Protein AF-A0A7W1YAM0-F1 (afdb_monomer_lite)

pLDDT: mean 95.73, std 2.18, range [86.38, 98.19]

Sequence (83 aa):
MVVAPDSVTFPDQNLNTPSDPIPVTITNKGTGALSIQKVTATEPFSETDTCSSPVAPGKTCTVNVDFTPGGEGPQSGALTIVD

Radius of gyration: 13.9 Å; chains: 1; bounding box: 34×16×36 Å

Foldseek 3Di:
DDKPPPDDDFDDDDAQDKGFWDKIKDFAQDQAFAQWPDKAKDPVKGKDWPRNDTAHHGGMIIITIMGHDNDDDDDDIDIDIDD

Structure (mmCIF, N/CA/C/O backbone):
data_AF-A0A7W1YAM0-F1
#
_entry.id   AF-A0A7W1YAM0-F1
#
loop_
_atom_site.group_PDB
_atom_site.id
_atom_site.type_symbol
_atom_site.label_atom_id
_atom_site.label_alt_id
_atom_site.label_comp_id
_atom_site.label_asym_id
_atom_site.label_entity_id
_atom_site.label_seq_id
_atom_site.pdbx_PDB_ins_code
_atom_site.Cartn_x
_atom_site.Cartn_y
_atom_site.Cartn_z
_atom_site.occupancy
_atom_site.B_iso_or_equiv
_atom_site.auth_seq_id
_atom_site.auth_comp_id
_atom_site.auth_asym_id
_atom_site.auth_atom_id
_atom_site.pdbx_PDB_model_num
ATOM 1 N N . MET A 1 1 ? -13.504 -2.884 6.708 1.00 89.44 1 MET A N 1
ATOM 2 C CA . MET A 1 1 ? -12.458 -2.020 6.119 1.00 89.44 1 MET A CA 1
ATOM 3 C C . MET A 1 1 ? -12.770 -1.809 4.644 1.00 89.44 1 MET A C 1
ATOM 5 O O . MET A 1 1 ? -13.367 -2.695 4.051 1.00 89.44 1 MET A O 1
ATOM 9 N N . VAL A 1 2 ? -12.418 -0.660 4.071 1.00 95.31 2 VAL A N 1
ATOM 10 C CA . VAL A 1 2 ? -12.446 -0.425 2.615 1.00 95.31 2 VAL A CA 1
ATOM 11 C C . VAL A 1 2 ? -11.053 0.019 2.190 1.00 95.31 2 VAL A C 1
ATOM 13 O O . VAL A 1 2 ? -10.451 0.824 2.895 1.00 95.31 2 VAL A O 1
ATOM 16 N N . VAL A 1 3 ? -10.559 -0.497 1.070 1.00 96.12 3 VAL A N 1
ATOM 17 C CA . VAL A 1 3 ? -9.266 -0.139 0.473 1.00 96.12 3 VAL A CA 1
ATOM 18 C C . VAL A 1 3 ? -9.559 0.487 -0.882 1.00 96.12 3 VAL A C 1
ATOM 20 O O . VAL A 1 3 ? -10.417 -0.025 -1.591 1.00 96.12 3 VAL A O 1
ATOM 23 N N . ALA A 1 4 ? -8.925 1.610 -1.209 1.00 96.31 4 ALA A N 1
ATOM 24 C CA . ALA A 1 4 ? -9.125 2.274 -2.491 1.00 96.31 4 ALA A CA 1
ATOM 25 C C . ALA A 1 4 ? -7.846 2.989 -2.965 1.00 96.31 4 ALA A C 1
ATOM 27 O O . ALA A 1 4 ? -7.221 3.684 -2.159 1.00 96.31 4 ALA A O 1
ATOM 28 N N . PRO A 1 5 ? -7.490 2.900 -4.258 1.00 96.62 5 PRO A N 1
ATOM 29 C CA . PRO A 1 5 ? -8.147 2.084 -5.286 1.00 96.62 5 PRO A CA 1
ATOM 30 C C . PRO A 1 5 ? -7.879 0.574 -5.110 1.00 96.62 5 PRO A C 1
ATOM 32 O O . PRO A 1 5 ? -6.914 0.185 -4.458 1.00 96.62 5 PRO A O 1
ATOM 35 N N . ASP A 1 6 ? -8.728 -0.267 -5.711 1.00 93.81 6 ASP A N 1
ATOM 36 C CA . ASP A 1 6 ? -8.633 -1.741 -5.648 1.00 93.81 6 ASP A CA 1
ATOM 37 C C . ASP A 1 6 ? -7.444 -2.286 -6.464 1.00 93.81 6 ASP A C 1
ATOM 39 O O . ASP A 1 6 ? -6.968 -3.399 -6.244 1.00 93.81 6 ASP A O 1
ATOM 43 N N . SER A 1 7 ? -6.964 -1.487 -7.419 1.00 95.62 7 SER A N 1
ATOM 44 C CA . SER A 1 7 ? -5.786 -1.749 -8.241 1.00 95.62 7 SER A CA 1
ATOM 45 C C . SER A 1 7 ? -5.088 -0.439 -8.584 1.00 95.62 7 SER A C 1
ATOM 47 O O . SER A 1 7 ? -5.750 0.569 -8.843 1.00 95.62 7 SER A O 1
ATOM 49 N N . VAL A 1 8 ? -3.763 -0.475 -8.663 1.00 96.12 8 VAL A N 1
ATOM 50 C CA . VAL A 1 8 ? -2.929 0.638 -9.127 1.00 96.12 8 VAL A CA 1
ATOM 51 C C . VAL A 1 8 ? -2.199 0.231 -10.401 1.00 96.12 8 VAL A C 1
ATOM 53 O O . VAL A 1 8 ? -1.884 -0.940 -10.606 1.00 96.12 8 VAL A O 1
ATOM 56 N N . THR A 1 9 ? -1.954 1.191 -11.284 1.00 96.94 9 THR A N 1
ATOM 57 C CA . THR A 1 9 ? -1.186 0.983 -12.512 1.00 96.94 9 THR A CA 1
ATOM 58 C C . THR A 1 9 ? -0.075 2.008 -12.543 1.00 96.94 9 THR A C 1
ATOM 60 O O . THR A 1 9 ? -0.327 3.200 -12.374 1.00 96.94 9 THR A O 1
ATOM 63 N N . PHE A 1 10 ? 1.143 1.529 -12.749 1.00 96.56 10 PHE A N 1
ATOM 64 C CA . PHE A 1 10 ? 2.326 2.365 -12.853 1.00 96.56 10 PHE A CA 1
ATOM 65 C C . PHE A 1 10 ? 2.621 2.656 -14.327 1.00 96.56 10 PHE A C 1
ATOM 67 O O . PHE A 1 10 ? 2.321 1.814 -15.180 1.00 96.56 10 PHE A O 1
ATOM 74 N N . PRO A 1 11 ? 3.166 3.841 -14.647 1.00 94.19 11 PRO A N 1
ATOM 75 C CA . PRO A 1 11 ? 3.667 4.120 -15.986 1.00 94.19 11 PRO A CA 1
ATOM 7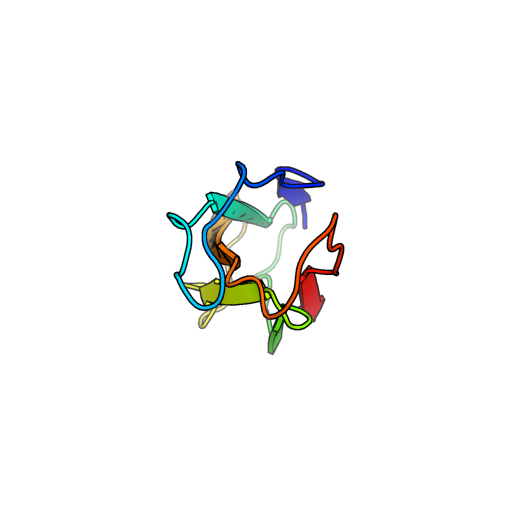6 C C . PRO A 1 11 ? 4.879 3.234 -16.315 1.00 94.19 11 PRO A C 1
ATOM 78 O O . PRO A 1 11 ? 5.452 2.583 -15.437 1.00 94.19 11 PRO A O 1
ATOM 81 N N . ASP A 1 12 ? 5.288 3.245 -17.584 1.00 94.44 12 ASP A N 1
ATOM 82 C CA . ASP A 1 12 ? 6.537 2.613 -18.010 1.00 94.44 12 ASP A CA 1
ATOM 83 C C . ASP A 1 12 ? 7.715 3.185 -17.215 1.00 94.44 12 ASP A C 1
ATOM 85 O O . ASP A 1 12 ? 7.873 4.403 -17.104 1.00 94.44 12 ASP A O 1
ATOM 89 N N . GLN A 1 13 ? 8.550 2.293 -16.686 1.00 96.25 13 GLN A N 1
ATOM 90 C CA . GLN A 1 13 ? 9.621 2.645 -15.766 1.00 96.25 13 GLN A CA 1
ATOM 91 C C . GLN A 1 13 ? 10.952 2.041 -16.225 1.00 96.25 13 GLN A C 1
ATOM 93 O O . GLN A 1 13 ? 11.015 0.893 -16.671 1.00 96.25 13 GLN A O 1
ATOM 98 N N . ASN A 1 14 ? 12.036 2.815 -16.129 1.00 95.38 14 ASN A N 1
ATOM 99 C CA . ASN A 1 14 ? 13.376 2.323 -16.442 1.00 95.38 14 ASN A CA 1
ATOM 100 C C . ASN A 1 14 ? 13.798 1.219 -15.462 1.00 95.38 14 ASN A C 1
ATOM 102 O O . ASN A 1 14 ? 13.523 1.302 -14.264 1.00 95.38 14 ASN A O 1
ATOM 106 N N . LEU A 1 15 ? 14.527 0.217 -15.966 1.00 96.25 15 LEU A N 1
ATOM 107 C CA . LEU A 1 15 ? 15.049 -0.880 -15.147 1.00 96.25 15 LEU A CA 1
ATOM 108 C C . LEU A 1 15 ? 15.798 -0.361 -13.915 1.00 96.25 15 LEU A C 1
ATOM 110 O O . LEU A 1 15 ? 16.601 0.570 -14.007 1.00 96.25 15 LEU A O 1
ATOM 114 N N . ASN A 1 16 ? 15.545 -1.000 -12.772 1.00 95.06 16 ASN A N 1
ATOM 115 C CA . ASN A 1 16 ? 16.138 -0.692 -11.469 1.00 95.06 16 ASN A CA 1
ATOM 116 C C . ASN A 1 16 ? 15.957 0.766 -11.001 1.00 95.06 16 ASN A C 1
ATOM 118 O O . ASN A 1 16 ? 16.701 1.227 -10.137 1.00 95.06 16 ASN A O 1
ATOM 122 N N . THR A 1 17 ? 14.993 1.500 -11.562 1.00 96.81 17 THR A N 1
ATOM 123 C CA . THR A 1 17 ? 14.671 2.872 -11.152 1.00 96.81 17 THR A CA 1
ATOM 124 C C . THR A 1 17 ? 13.283 2.883 -10.515 1.00 96.81 17 THR A C 1
ATOM 126 O O . THR A 1 17 ? 12.344 2.438 -11.171 1.00 96.81 17 THR A O 1
ATOM 129 N N . PRO A 1 18 ? 13.108 3.388 -9.284 1.00 96.00 18 PRO A N 1
ATOM 130 C CA . PRO A 1 18 ? 11.792 3.451 -8.657 1.00 96.00 18 PRO A CA 1
ATOM 131 C C . PRO A 1 18 ? 10.886 4.471 -9.356 1.00 96.00 18 PRO A C 1
ATOM 133 O O . PRO A 1 18 ? 11.350 5.531 -9.784 1.00 96.00 18 PRO A O 1
ATOM 136 N N . SER A 1 19 ? 9.603 4.139 -9.482 1.00 97.56 19 SER A N 1
ATOM 137 C CA . SER A 1 19 ? 8.551 5.078 -9.873 1.00 97.56 19 SER A CA 1
ATOM 138 C C . SER A 1 19 ? 8.264 6.094 -8.764 1.00 97.56 19 SER A C 1
ATOM 140 O O . SER A 1 19 ? 8.729 5.943 -7.636 1.00 97.56 19 SER A O 1
ATOM 142 N N . ASP A 1 20 ? 7.418 7.083 -9.059 1.00 97.25 20 ASP A N 1
ATOM 143 C CA . ASP A 1 20 ? 6.741 7.829 -7.997 1.00 97.25 20 ASP A CA 1
ATOM 144 C C . ASP A 1 20 ? 5.765 6.905 -7.230 1.00 97.25 20 ASP A C 1
ATOM 146 O O . ASP A 1 20 ? 5.154 6.018 -7.850 1.00 97.25 20 ASP A O 1
ATOM 150 N N . PRO A 1 21 ? 5.576 7.120 -5.915 1.00 97.19 21 PRO A N 1
ATOM 151 C CA . PRO A 1 21 ? 4.632 6.352 -5.113 1.00 97.19 21 PRO A CA 1
ATOM 152 C C . PRO A 1 21 ? 3.192 6.640 -5.516 1.00 97.19 21 PRO A C 1
ATOM 154 O O . PRO A 1 21 ? 2.778 7.796 -5.638 1.00 97.19 21 PRO A O 1
ATOM 157 N N . ILE A 1 22 ? 2.385 5.585 -5.614 1.00 97.94 22 ILE A N 1
ATOM 158 C CA . ILE A 1 22 ? 0.934 5.694 -5.763 1.00 97.94 22 ILE A CA 1
ATOM 159 C C . ILE A 1 22 ? 0.268 5.392 -4.412 1.00 97.94 22 ILE A C 1
ATOM 161 O O . ILE A 1 22 ? 0.479 4.310 -3.855 1.00 97.94 22 ILE A O 1
ATOM 165 N N . PRO A 1 23 ? -0.554 6.311 -3.871 1.00 97.81 23 PRO A N 1
ATOM 166 C CA . PRO A 1 23 ? -1.205 6.110 -2.586 1.00 97.81 23 PRO A CA 1
ATOM 167 C C . PRO A 1 23 ? -2.433 5.194 -2.699 1.00 97.81 23 PRO A C 1
ATOM 169 O O . PRO A 1 23 ? -3.337 5.416 -3.506 1.00 97.81 23 PRO A O 1
ATOM 172 N N . VAL A 1 24 ? -2.508 4.218 -1.800 1.00 97.62 24 VAL A N 1
ATOM 173 C CA . VAL A 1 24 ? -3.664 3.370 -1.509 1.00 97.62 24 VAL A CA 1
ATOM 174 C C . VAL A 1 24 ? -4.194 3.744 -0.126 1.00 97.62 24 VAL A C 1
ATOM 176 O O . VAL A 1 24 ? -3.485 3.704 0.877 1.00 97.62 24 VAL A O 1
ATOM 179 N N . THR A 1 25 ? -5.461 4.139 -0.058 1.00 97.06 25 THR A N 1
ATOM 180 C CA . THR A 1 25 ? -6.104 4.579 1.182 1.00 97.06 25 THR A CA 1
ATOM 181 C C . THR A 1 25 ? -6.914 3.452 1.797 1.00 97.06 25 THR A C 1
ATOM 183 O O . THR A 1 25 ? -7.826 2.904 1.178 1.00 97.06 25 THR A O 1
ATOM 186 N N . ILE A 1 26 ? -6.642 3.167 3.065 1.00 96.94 26 ILE A N 1
ATOM 187 C CA . ILE A 1 26 ? -7.411 2.239 3.880 1.00 96.94 26 ILE A CA 1
ATOM 188 C C . ILE A 1 26 ? -8.342 3.046 4.775 1.00 96.94 26 ILE A C 1
ATOM 190 O O . ILE A 1 26 ? -7.903 3.906 5.532 1.00 96.94 26 ILE A O 1
ATOM 194 N N . THR A 1 27 ? -9.641 2.764 4.718 1.00 96.75 27 THR A N 1
ATOM 195 C CA . THR A 1 27 ? -10.658 3.405 5.557 1.00 96.75 27 THR A CA 1
ATOM 196 C C . THR A 1 27 ? -11.279 2.411 6.528 1.00 96.75 27 THR A C 1
ATOM 198 O O . THR A 1 27 ? -11.853 1.388 6.128 1.00 96.75 27 THR A O 1
ATOM 201 N N . ASN A 1 28 ? -11.273 2.758 7.816 1.00 97.38 28 ASN A N 1
ATOM 202 C CA . ASN A 1 28 ? -12.041 2.024 8.808 1.00 97.38 28 ASN A CA 1
ATOM 203 C C . ASN A 1 28 ? -13.519 2.453 8.767 1.00 97.38 28 ASN A C 1
ATOM 205 O O . ASN A 1 28 ? -13.901 3.503 9.281 1.00 97.38 28 ASN A O 1
ATOM 209 N N . LYS A 1 29 ? -14.367 1.625 8.150 1.00 96.38 29 LYS A N 1
ATOM 210 C CA . LYS A 1 29 ? -15.833 1.794 8.114 1.00 96.38 29 LYS A CA 1
ATOM 211 C C . LYS A 1 29 ? -16.571 1.050 9.239 1.00 96.38 29 LYS A C 1
ATOM 213 O O . LYS A 1 29 ? -17.797 1.028 9.236 1.00 96.38 29 LYS A O 1
ATOM 218 N N . GLY A 1 30 ? -15.847 0.400 10.149 1.00 95.25 30 GLY A N 1
ATOM 219 C CA . GLY A 1 30 ? -16.423 -0.290 11.300 1.00 95.25 30 GLY A CA 1
ATOM 220 C C . GLY A 1 30 ? -16.748 0.658 12.455 1.00 95.25 30 GLY A C 1
ATOM 221 O O . GLY A 1 30 ? -16.582 1.873 12.359 1.00 95.25 30 GLY A O 1
ATOM 222 N N . THR A 1 31 ? -17.199 0.079 13.567 1.00 95.12 31 THR A N 1
ATOM 223 C CA . THR A 1 31 ? -17.505 0.792 14.820 1.00 95.12 31 THR A CA 1
ATOM 224 C C . THR A 1 31 ? -16.408 0.654 15.881 1.00 95.12 31 THR A C 1
ATOM 226 O O . THR A 1 31 ? -16.416 1.402 16.855 1.00 95.12 31 THR A O 1
ATOM 229 N N . GLY A 1 32 ? -15.461 -0.272 15.696 1.00 95.56 32 GLY A N 1
ATOM 230 C CA . GLY A 1 32 ? -14.284 -0.472 16.550 1.00 95.56 32 GLY A CA 1
ATOM 231 C C . GLY A 1 32 ? -12.989 -0.011 15.879 1.00 95.56 32 GLY A C 1
ATOM 232 O O . GLY A 1 32 ? -12.980 0.298 14.688 1.00 95.56 32 GLY A O 1
ATOM 233 N N . ALA A 1 33 ? -11.895 0.048 16.641 1.00 95.69 33 ALA A N 1
ATOM 234 C CA . ALA A 1 33 ? -10.573 0.337 16.087 1.00 95.69 33 ALA A CA 1
ATOM 235 C C . ALA A 1 33 ? -10.115 -0.802 15.157 1.00 95.69 33 ALA A C 1
ATOM 237 O O . ALA A 1 33 ? -10.270 -1.970 15.501 1.00 95.69 33 ALA A O 1
ATOM 238 N N . LEU A 1 34 ? -9.574 -0.447 13.992 1.00 96.25 34 LEU A N 1
ATOM 239 C CA . LEU A 1 34 ? -9.049 -1.369 12.982 1.00 96.25 34 LEU A CA 1
ATOM 240 C C . LEU A 1 34 ? -7.540 -1.507 13.188 1.00 96.25 34 LEU A C 1
ATOM 242 O O . LEU A 1 34 ? -6.839 -0.501 13.091 1.00 96.25 34 LEU A O 1
ATOM 246 N N . SER A 1 35 ? -7.041 -2.704 13.489 1.00 95.69 35 SER A N 1
ATOM 247 C CA . SER A 1 35 ? -5.641 -2.903 13.875 1.00 95.69 35 SER A CA 1
ATOM 248 C C . SER A 1 35 ? -4.873 -3.593 12.761 1.00 95.69 35 SER A C 1
ATOM 250 O O . SER A 1 35 ? -4.823 -4.809 12.712 1.00 95.69 35 SER A O 1
ATOM 252 N N . ILE A 1 36 ? -4.211 -2.826 11.901 1.00 95.50 36 ILE A N 1
ATOM 253 C CA . ILE A 1 36 ? -3.417 -3.404 10.815 1.00 95.50 36 ILE A CA 1
ATOM 254 C C . ILE A 1 36 ? -2.137 -4.011 11.400 1.00 95.50 36 ILE A C 1
ATOM 256 O O . ILE A 1 36 ? -1.270 -3.309 11.911 1.00 95.50 36 ILE A O 1
ATOM 260 N N . GLN A 1 37 ? -2.042 -5.337 11.353 1.00 94.31 37 GLN A N 1
ATOM 261 C CA . GLN A 1 37 ? -0.906 -6.110 11.850 1.00 94.31 37 GLN A CA 1
ATOM 262 C C . GLN A 1 37 ? 0.261 -6.120 10.866 1.00 94.31 37 GLN A C 1
ATOM 264 O O . GLN A 1 37 ? 1.419 -6.179 11.283 1.00 94.31 37 GLN A O 1
ATOM 269 N N . LYS A 1 38 ? -0.033 -6.122 9.560 1.00 94.50 38 LYS A N 1
ATOM 270 C CA . LYS A 1 38 ? 0.999 -6.191 8.525 1.00 94.50 38 LYS A CA 1
ATOM 271 C C . LYS A 1 38 ? 0.514 -5.636 7.194 1.00 94.50 38 LYS A C 1
ATOM 273 O O . LYS A 1 38 ? -0.576 -5.983 6.743 1.00 94.50 38 LYS A O 1
ATOM 278 N N . VAL A 1 39 ? 1.377 -4.878 6.533 1.00 96.38 39 VAL A N 1
ATOM 279 C CA . VAL A 1 39 ? 1.270 -4.535 5.116 1.00 96.38 39 VAL A CA 1
ATOM 280 C C . VAL A 1 39 ? 2.480 -5.142 4.401 1.00 96.38 39 VAL A C 1
ATOM 282 O O . VAL A 1 39 ? 3.553 -5.295 4.985 1.00 96.38 39 VAL A O 1
ATOM 285 N N . THR A 1 40 ? 2.265 -5.670 3.196 1.00 97.12 40 THR A N 1
ATOM 286 C CA . THR A 1 40 ? 3.335 -6.231 2.358 1.00 97.12 40 THR A CA 1
ATOM 287 C C . THR A 1 40 ? 3.012 -6.054 0.886 1.00 97.12 40 THR A C 1
ATOM 289 O O . THR A 1 40 ? 1.878 -6.295 0.473 1.00 97.12 40 THR A O 1
ATOM 292 N N . ALA A 1 41 ? 4.023 -5.723 0.088 1.00 97.62 41 ALA A N 1
ATOM 293 C CA . ALA A 1 41 ? 3.963 -5.736 -1.368 1.00 97.62 41 ALA A CA 1
ATOM 294 C C . ALA A 1 41 ? 4.814 -6.886 -1.933 1.00 97.62 41 ALA A C 1
ATOM 296 O O . ALA A 1 41 ? 5.813 -7.292 -1.339 1.00 97.62 41 ALA A O 1
ATOM 297 N N . THR A 1 42 ? 4.391 -7.438 -3.069 1.00 97.44 42 THR A N 1
ATOM 298 C CA . THR A 1 42 ? 5.172 -8.445 -3.805 1.00 97.44 42 THR A CA 1
ATOM 299 C C . THR A 1 42 ? 6.234 -7.735 -4.639 1.00 97.44 42 THR A C 1
ATOM 301 O O . THR A 1 42 ? 5.876 -6.812 -5.364 1.00 97.44 42 THR A O 1
ATOM 304 N N . GLU A 1 43 ? 7.498 -8.169 -4.616 1.00 95.06 43 GLU A N 1
ATOM 305 C CA . GLU A 1 43 ? 8.492 -7.667 -5.579 1.00 95.06 43 GLU A CA 1
ATOM 306 C C . GLU A 1 43 ? 7.964 -7.845 -7.010 1.00 95.06 43 GLU A C 1
ATOM 308 O O . GLU A 1 43 ? 7.337 -8.868 -7.307 1.00 95.06 43 GLU A O 1
ATOM 313 N N . PRO A 1 44 ? 8.162 -6.877 -7.914 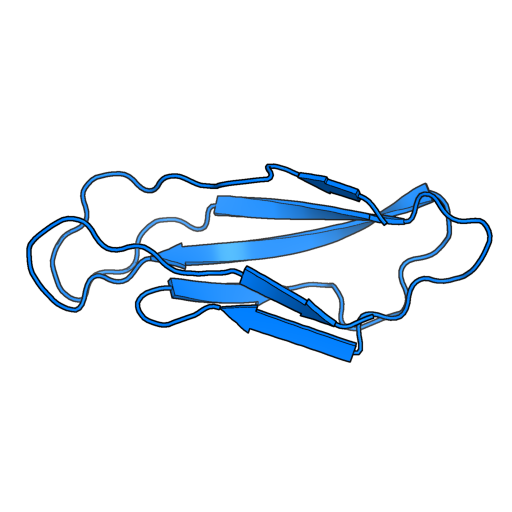1.00 96.56 44 PRO A N 1
ATOM 314 C CA . PRO A 1 44 ? 9.046 -5.693 -7.880 1.00 96.56 44 PRO A CA 1
ATOM 315 C C . PRO A 1 44 ? 8.464 -4.442 -7.184 1.00 96.56 44 PRO A C 1
ATOM 317 O O . PRO A 1 44 ? 8.991 -3.339 -7.344 1.00 96.56 44 PRO A O 1
ATOM 320 N N . PHE A 1 45 ? 7.350 -4.583 -6.468 1.00 98.19 45 PHE A N 1
ATOM 321 C CA . PHE A 1 45 ? 6.697 -3.486 -5.764 1.00 98.19 45 PHE A CA 1
ATOM 322 C C . PHE A 1 45 ? 7.186 -3.399 -4.316 1.00 98.19 45 PHE A C 1
ATOM 324 O O . PHE A 1 45 ? 7.389 -4.419 -3.654 1.00 98.19 45 PHE A O 1
ATOM 331 N N . SER A 1 46 ? 7.326 -2.180 -3.811 1.00 97.75 46 SER A N 1
ATOM 332 C CA . SER A 1 46 ? 7.598 -1.891 -2.402 1.00 97.75 46 SER A CA 1
ATOM 333 C C . SER A 1 46 ? 6.484 -1.036 -1.825 1.00 97.75 46 SER A C 1
ATOM 335 O O . SER A 1 46 ? 5.782 -0.352 -2.566 1.00 97.75 46 SER A O 1
ATOM 337 N N . GLU A 1 47 ? 6.314 -1.068 -0.508 1.00 97.50 47 GLU A N 1
ATOM 338 C CA . GLU A 1 47 ? 5.320 -0.235 0.157 1.00 97.50 47 GLU A CA 1
ATOM 339 C C . GLU A 1 47 ? 5.885 0.451 1.397 1.00 97.50 47 GLU A C 1
ATOM 341 O O . GLU A 1 47 ? 6.820 -0.043 2.034 1.00 97.50 47 GLU A O 1
ATOM 346 N N . THR A 1 48 ? 5.326 1.621 1.691 1.00 97.38 48 THR A N 1
ATOM 347 C CA . THR A 1 48 ? 5.501 2.319 2.960 1.00 97.38 48 THR A CA 1
ATOM 348 C C . THR A 1 48 ? 4.151 2.801 3.460 1.00 97.38 48 THR A C 1
ATOM 350 O O . THR A 1 48 ? 3.359 3.349 2.694 1.00 97.38 48 THR A O 1
ATOM 353 N N . ASP A 1 49 ? 3.889 2.666 4.757 1.00 95.38 49 ASP A N 1
ATOM 354 C CA . ASP A 1 49 ? 2.585 3.007 5.309 1.00 95.38 49 ASP A CA 1
ATOM 355 C C . ASP A 1 49 ? 2.636 3.826 6.605 1.00 95.38 49 ASP A C 1
ATOM 357 O O . ASP A 1 49 ? 3.659 3.999 7.269 1.00 95.38 49 ASP A O 1
ATOM 361 N N . THR A 1 50 ? 1.469 4.373 6.939 1.00 91.12 50 THR A N 1
ATOM 362 C CA . THR A 1 50 ? 1.187 5.106 8.185 1.00 91.12 50 THR A CA 1
ATOM 363 C C . THR A 1 50 ? 0.216 4.344 9.094 1.00 91.12 50 THR A C 1
ATOM 365 O O . THR A 1 50 ? -0.376 4.908 10.014 1.00 91.12 50 THR A O 1
ATOM 368 N N . CYS A 1 51 ? 0.031 3.055 8.831 1.00 92.00 51 CYS A N 1
ATOM 369 C CA . CYS A 1 51 ? -0.946 2.163 9.441 1.00 92.00 51 CYS A CA 1
ATOM 370 C C . CYS A 1 51 ? -0.411 1.464 10.709 1.00 92.00 51 CYS A C 1
ATOM 372 O O . CYS A 1 51 ? -0.997 0.492 11.177 1.00 92.00 51 CYS A O 1
ATOM 374 N N . SER A 1 52 ? 0.663 1.988 11.309 1.00 86.38 52 SER A N 1
ATOM 375 C CA . SER A 1 52 ? 1.334 1.441 12.500 1.00 86.38 52 SER A CA 1
ATOM 376 C C . SER A 1 52 ? 0.549 1.570 13.813 1.00 86.38 52 SER A C 1
ATOM 378 O O . SER A 1 52 ? 0.955 1.018 14.836 1.00 86.38 52 SER A O 1
ATOM 380 N N . SER A 1 53 ? -0.572 2.296 13.810 1.00 90.00 53 SER A N 1
ATOM 381 C CA . SER A 1 53 ? -1.475 2.417 14.956 1.00 90.00 53 SER A CA 1
ATOM 382 C C . SER A 1 53 ? -2.908 2.078 14.550 1.00 90.00 53 SER A C 1
ATOM 384 O O . SER A 1 53 ? -3.271 2.290 13.389 1.00 90.00 53 SER A O 1
ATOM 386 N N . PRO A 1 54 ? -3.745 1.584 15.483 1.00 94.00 54 PRO A N 1
ATOM 387 C CA . PRO A 1 54 ? -5.119 1.246 15.159 1.00 94.00 54 PRO A CA 1
ATOM 388 C C . PRO A 1 54 ? -5.877 2.435 14.561 1.00 94.00 54 PRO A C 1
ATOM 390 O O . PRO A 1 54 ? -5.984 3.507 15.162 1.00 94.00 54 PRO A O 1
ATOM 393 N N . VAL A 1 55 ? -6.448 2.233 13.379 1.00 95.94 55 VAL A N 1
ATOM 394 C CA . VAL A 1 55 ? -7.230 3.242 12.671 1.00 95.94 55 VAL A CA 1
ATOM 395 C C . VAL A 1 55 ? -8.587 3.352 13.357 1.00 95.94 55 VAL A C 1
ATOM 397 O O . VAL A 1 55 ? -9.382 2.411 13.350 1.00 95.94 55 VAL A O 1
ATOM 400 N N . ALA A 1 56 ? -8.877 4.499 13.968 1.00 96.81 56 ALA A N 1
ATOM 401 C CA . ALA A 1 56 ? -10.159 4.727 14.632 1.00 96.81 56 ALA A CA 1
ATOM 402 C C . ALA A 1 56 ? -11.348 4.672 13.640 1.00 96.81 56 ALA A C 1
ATOM 404 O O . ALA A 1 56 ? -11.163 4.911 12.442 1.00 96.81 56 ALA A O 1
ATOM 405 N N . PRO A 1 57 ? -12.579 4.398 14.110 1.00 97.31 57 PRO A N 1
ATOM 406 C CA . PRO A 1 57 ? -13.780 4.437 13.273 1.00 97.31 57 PRO A CA 1
ATOM 407 C C . PRO A 1 57 ? -13.892 5.730 12.454 1.00 97.31 57 PRO A C 1
ATOM 409 O O . PRO A 1 57 ? -13.730 6.834 12.977 1.00 97.31 57 PRO A O 1
ATOM 412 N N . GLY A 1 58 ? -14.154 5.600 11.154 1.00 95.88 58 GLY A N 1
ATOM 413 C CA . GLY A 1 58 ? -14.266 6.720 10.217 1.00 95.88 58 GLY A CA 1
ATOM 414 C C . GLY A 1 58 ? -12.939 7.388 9.837 1.00 95.88 58 GLY A C 1
ATOM 415 O O . GLY A 1 58 ? -12.956 8.331 9.046 1.00 95.88 58 GLY A O 1
ATOM 416 N N . LYS A 1 59 ? -11.802 6.929 10.374 1.00 97.00 59 LYS A N 1
ATOM 417 C CA . LYS A 1 59 ? -10.465 7.398 9.993 1.00 97.00 59 LYS A CA 1
ATOM 418 C C . LYS A 1 59 ? -9.856 6.534 8.898 1.00 97.00 59 LYS A C 1
ATOM 420 O O . LYS A 1 59 ? -10.384 5.481 8.525 1.00 97.00 59 LYS A O 1
ATOM 425 N N . THR A 1 60 ? -8.738 7.025 8.384 1.00 96.62 60 THR A N 1
ATOM 426 C CA . THR A 1 60 ? -7.982 6.411 7.304 1.00 96.62 60 THR A CA 1
ATOM 427 C C . THR A 1 60 ? -6.514 6.283 7.675 1.00 96.62 60 THR A C 1
ATOM 429 O O . THR A 1 60 ? -6.007 7.082 8.462 1.00 96.62 60 THR A O 1
ATOM 432 N N . CYS A 1 61 ? -5.837 5.320 7.064 1.00 96.44 61 CYS A N 1
ATOM 433 C CA . CYS A 1 61 ? -4.386 5.316 6.929 1.00 96.44 61 CYS A CA 1
ATOM 434 C C . CYS A 1 61 ? -4.026 5.131 5.452 1.00 96.44 61 CYS A C 1
ATOM 436 O O . CYS A 1 61 ? -4.851 4.666 4.660 1.00 96.44 61 CYS A O 1
ATOM 438 N N . THR A 1 62 ? -2.818 5.535 5.082 1.00 97.25 62 THR A N 1
ATOM 439 C CA . THR A 1 62 ? -2.348 5.484 3.695 1.00 97.25 62 THR A CA 1
ATOM 440 C C . THR A 1 62 ? -1.162 4.542 3.592 1.00 97.25 62 THR A C 1
ATOM 442 O O . THR A 1 62 ? -0.268 4.592 4.441 1.00 97.25 62 THR A O 1
ATOM 445 N N . VAL A 1 63 ? -1.179 3.729 2.540 1.00 97.81 63 VAL A N 1
ATOM 446 C CA . VAL A 1 63 ? -0.088 2.879 2.069 1.00 97.81 63 VAL A CA 1
ATOM 447 C C . VAL A 1 63 ? 0.372 3.443 0.731 1.00 97.81 63 VAL A C 1
ATOM 449 O O . VAL A 1 63 ? -0.411 3.512 -0.209 1.00 97.81 63 VAL A O 1
ATOM 452 N N . A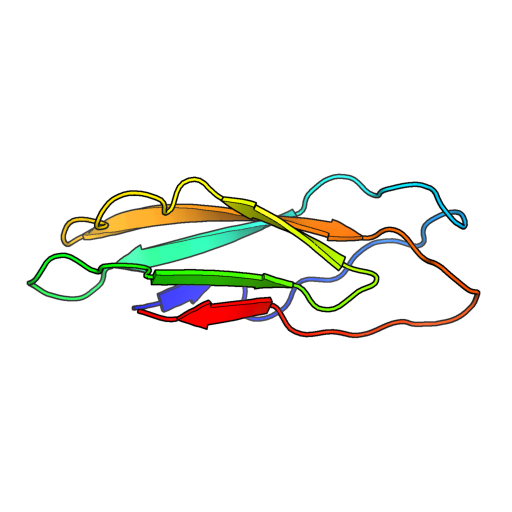SN A 1 64 ? 1.617 3.870 0.630 1.00 98.06 64 ASN A N 1
ATOM 453 C CA . ASN A 1 64 ? 2.230 4.274 -0.626 1.00 98.06 64 ASN A CA 1
ATOM 454 C C . ASN A 1 64 ? 2.901 3.055 -1.247 1.00 98.06 64 ASN A C 1
ATOM 456 O O . ASN A 1 64 ? 3.647 2.368 -0.556 1.00 98.06 64 ASN A O 1
ATOM 460 N N . VAL A 1 65 ? 2.638 2.795 -2.525 1.00 98.00 65 VAL A N 1
ATOM 461 C CA . VAL A 1 65 ? 3.251 1.687 -3.264 1.00 98.00 65 VAL A CA 1
ATOM 462 C C . VAL A 1 65 ? 4.124 2.253 -4.374 1.00 98.00 65 VAL A C 1
ATOM 464 O O . VAL A 1 65 ? 3.653 3.074 -5.159 1.00 98.00 65 VAL A O 1
ATOM 467 N N . ASP A 1 66 ? 5.359 1.777 -4.464 1.00 97.50 66 ASP A N 1
ATOM 468 C CA . ASP A 1 66 ? 6.319 2.119 -5.511 1.00 97.50 66 ASP A CA 1
ATOM 469 C C . ASP A 1 66 ? 6.619 0.888 -6.369 1.00 97.50 66 ASP A C 1
ATOM 471 O O . ASP A 1 66 ? 6.540 -0.252 -5.902 1.00 97.50 66 ASP A O 1
ATOM 475 N N . PHE A 1 67 ? 7.003 1.110 -7.623 1.00 98.00 67 PHE A N 1
ATOM 476 C CA . PHE A 1 67 ? 7.381 0.061 -8.563 1.00 98.00 67 PHE A CA 1
ATOM 477 C C . PHE A 1 67 ? 8.828 0.243 -9.023 1.00 98.00 67 PHE A C 1
ATOM 479 O O . PHE A 1 67 ? 9.184 1.295 -9.550 1.00 98.00 67 PHE A O 1
ATOM 486 N N . THR A 1 68 ? 9.661 -0.790 -8.857 1.00 97.62 68 THR A N 1
ATOM 487 C CA . THR A 1 68 ? 11.049 -0.800 -9.347 1.00 97.62 68 THR A CA 1
ATOM 488 C C . THR A 1 68 ? 11.279 -2.023 -10.242 1.00 97.62 68 THR A C 1
ATOM 490 O O . THR A 1 68 ? 11.578 -3.102 -9.728 1.00 97.62 68 THR A O 1
ATOM 493 N N . PRO A 1 69 ? 11.147 -1.909 -11.577 1.00 96.38 69 PRO A N 1
ATOM 494 C CA . PRO A 1 69 ? 11.216 -3.065 -12.467 1.00 96.38 69 PRO A CA 1
ATOM 495 C C . PRO A 1 69 ? 12.591 -3.737 -12.438 1.00 96.38 69 PRO A C 1
ATOM 497 O O . PRO A 1 69 ? 13.610 -3.115 -12.744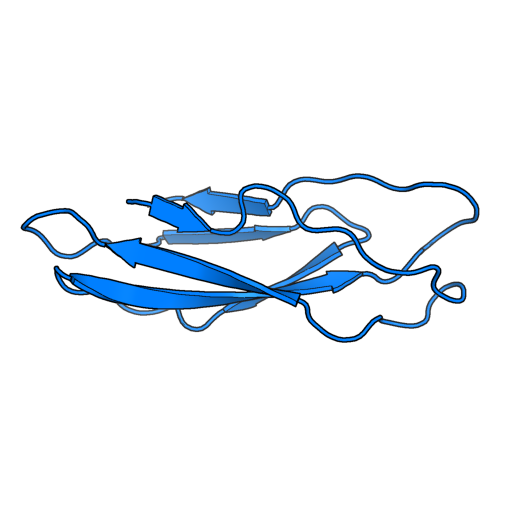 1.00 96.38 69 PRO A O 1
ATOM 500 N N . GLY A 1 70 ? 12.606 -5.036 -12.132 1.00 93.44 70 GLY A N 1
ATOM 501 C CA . GLY A 1 70 ? 13.812 -5.877 -12.166 1.00 93.44 70 GLY A CA 1
ATOM 502 C C . GLY A 1 70 ? 14.086 -6.540 -13.524 1.00 93.44 70 GLY A C 1
ATOM 503 O O . GLY A 1 70 ? 15.079 -7.247 -13.680 1.00 93.44 70 GLY A O 1
ATOM 504 N N . GLY A 1 71 ? 13.205 -6.347 -14.507 1.00 93.62 71 GLY A N 1
ATOM 505 C CA . GLY A 1 71 ? 13.304 -6.938 -15.840 1.00 93.62 71 GLY A CA 1
ATOM 506 C C . GLY A 1 71 ? 12.337 -6.279 -16.818 1.00 93.62 71 GLY A C 1
ATOM 507 O O . GLY A 1 71 ? 11.457 -5.523 -16.414 1.00 93.62 71 GLY A O 1
ATOM 508 N N . GLU A 1 72 ? 12.526 -6.543 -18.108 1.00 92.81 72 GLU A N 1
ATOM 509 C CA . GLU A 1 72 ? 11.669 -5.998 -19.163 1.00 92.81 72 GLU A CA 1
ATOM 510 C C . GLU A 1 72 ?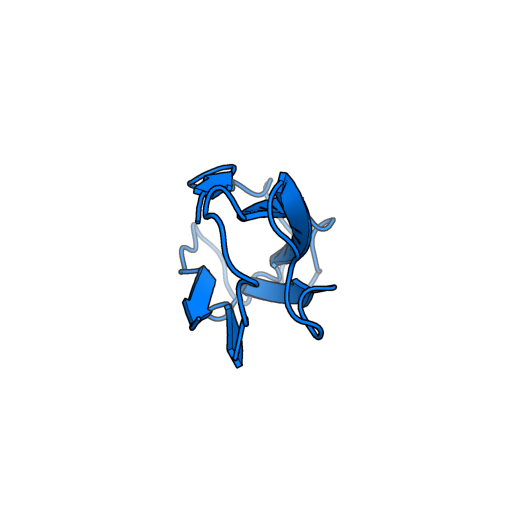 10.312 -6.718 -19.222 1.00 92.81 72 GLU A C 1
ATOM 512 O O . GLU A 1 72 ? 10.205 -7.910 -18.925 1.00 92.81 72 GLU A O 1
ATOM 517 N N . GLY A 1 73 ? 9.284 -5.997 -19.673 1.00 94.75 73 GLY A N 1
ATOM 518 C CA . GLY A 1 73 ? 7.926 -6.513 -19.845 1.00 94.75 73 GLY A CA 1
ATOM 519 C C . GLY A 1 73 ? 6.975 -6.170 -18.691 1.00 94.75 73 GLY A C 1
ATOM 520 O O . GLY A 1 73 ? 7.391 -5.626 -17.669 1.00 94.75 73 GLY A O 1
ATOM 521 N N . PRO A 1 74 ? 5.672 -6.451 -18.859 1.00 93.75 74 PRO A N 1
ATOM 522 C CA . PRO A 1 74 ? 4.670 -6.145 -17.848 1.00 93.75 74 PRO A CA 1
ATOM 523 C C . PRO A 1 74 ? 4.871 -7.006 -16.597 1.00 93.75 74 PRO A C 1
ATOM 525 O O . PRO A 1 74 ? 5.020 -8.226 -16.682 1.00 93.75 74 PRO A O 1
ATOM 528 N N . GLN A 1 75 ? 4.830 -6.364 -15.431 1.00 95.94 75 GLN A N 1
ATOM 529 C CA . GLN A 1 75 ? 4.948 -7.014 -14.128 1.00 95.94 75 GLN A CA 1
ATOM 530 C C . GLN A 1 75 ? 3.677 -6.764 -13.310 1.00 95.94 75 GLN A C 1
ATOM 532 O O . GLN A 1 75 ? 3.041 -5.716 -13.411 1.00 95.94 75 GLN A O 1
ATOM 537 N N . SER A 1 76 ? 3.262 -7.755 -12.527 1.00 96.06 76 SER A N 1
ATOM 538 C CA . SER A 1 76 ? 2.066 -7.686 -11.684 1.00 96.06 76 SER A CA 1
ATOM 539 C C . SER A 1 76 ? 2.353 -8.324 -10.334 1.00 96.06 76 SER A C 1
ATOM 541 O O . SER A 1 76 ? 3.138 -9.264 -10.241 1.00 96.06 76 SER A O 1
ATOM 543 N N . GLY A 1 77 ? 1.714 -7.806 -9.293 1.00 95.75 77 GLY A N 1
ATOM 544 C CA . GLY A 1 77 ? 1.905 -8.246 -7.918 1.00 95.75 77 GLY A CA 1
ATOM 545 C C . GLY A 1 77 ? 0.683 -7.921 -7.072 1.00 95.75 77 GLY A C 1
ATOM 546 O O . GLY A 1 77 ? -0.309 -7.391 -7.573 1.00 95.75 77 GLY A O 1
ATOM 547 N N . ALA A 1 78 ? 0.756 -8.252 -5.787 1.00 96.75 78 ALA A N 1
ATOM 548 C CA . ALA A 1 78 ? -0.309 -7.977 -4.835 1.00 96.75 78 ALA A CA 1
ATOM 549 C C . ALA A 1 78 ? 0.200 -7.131 -3.666 1.00 96.75 78 ALA A C 1
ATOM 551 O O . ALA A 1 78 ? 1.308 -7.349 -3.166 1.00 96.75 78 ALA A O 1
ATOM 552 N N . LEU A 1 79 ? -0.656 -6.215 -3.211 1.00 97.06 79 LEU A N 1
ATOM 553 C CA . LEU A 1 79 ? -0.564 -5.578 -1.904 1.00 97.06 79 LEU A CA 1
ATOM 554 C C . LEU A 1 79 ? -1.437 -6.377 -0.928 1.00 97.06 79 LEU A C 1
ATOM 556 O O . LEU A 1 79 ? -2.646 -6.489 -1.122 1.00 97.06 79 LEU A O 1
ATOM 560 N N . THR A 1 80 ? -0.825 -6.953 0.103 1.00 96.50 80 THR A N 1
ATOM 561 C CA . 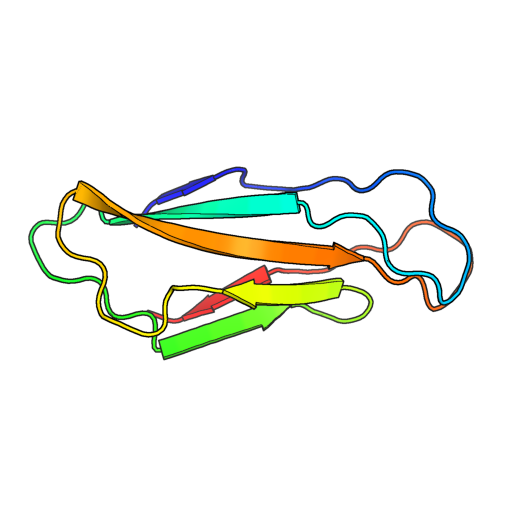THR A 1 80 ? -1.516 -7.752 1.122 1.00 96.50 80 THR A CA 1
ATOM 562 C C . THR A 1 80 ? -1.553 -6.992 2.437 1.00 96.50 80 THR A C 1
ATOM 564 O O . THR A 1 80 ? -0.513 -6.576 2.946 1.00 96.50 80 THR A O 1
ATOM 567 N N . ILE A 1 81 ? -2.756 -6.854 2.991 1.00 95.00 81 ILE A N 1
ATOM 568 C CA . ILE A 1 81 ? -3.029 -6.179 4.260 1.00 95.00 81 ILE A CA 1
ATOM 569 C C . ILE A 1 81 ? -3.622 -7.211 5.219 1.00 95.00 81 ILE A C 1
ATOM 571 O O . ILE A 1 81 ? -4.588 -7.894 4.875 1.00 95.00 81 ILE A O 1
ATOM 575 N N . VAL A 1 82 ? -3.045 -7.316 6.412 1.00 94.12 82 VAL A N 1
ATOM 576 C CA . VAL A 1 82 ? -3.513 -8.175 7.503 1.00 94.12 82 VAL A CA 1
ATOM 577 C C . VAL A 1 82 ? -3.972 -7.279 8.652 1.00 94.12 82 VAL A C 1
ATOM 579 O O . VAL A 1 82 ? -3.184 -6.469 9.135 1.00 94.12 82 VAL A O 1
ATOM 582 N N . ASP A 1 83 ? -5.231 -7.432 9.059 1.00 88.19 83 ASP A N 1
ATOM 583 C CA . ASP A 1 83 ? -5.913 -6.804 10.208 1.00 88.19 83 ASP A CA 1
ATOM 584 C C . ASP A 1 83 ? -6.143 -7.865 11.291 1.00 88.19 83 ASP A C 1
ATOM 586 O O . ASP A 1 83 ? -6.629 -8.962 10.930 1.00 88.19 83 ASP A O 1
#

Secondary structure (DSSP, 8-state):
-EEESS---PPP--TT-PPPPEEEEEE--SSS-B---EEEE-TTEEEEES-SS-B-TT-EEEEEEEE--SSSS-----EEEE-